Protein AF-A0A7S3FYY2-F1 (afdb_monomer)

Foldseek 3Di:
DLVLVCVQCPVCVVVLVVVLVCLLQVLLVVLQKDFDDDPPQDTDIDHDQPDVVQVVVQVVDPDDDCPSPDPRRVSSVVSVVVSVVSSVVCCVPPPSNQVSQVDPSCCVRPPRDHDDDDDDDDDDDDDDDDDDDPDDD

Organism: NCBI:txid1082188

Secondary structure (DSSP, 8-state):
-HHHHHHHHGGGHHHHHHHHHHHHHHHHHHTT-EEEEE-SS-EEEE---SSHHHHHHHHTSSS---TT--HHHHHHHHHHHHHHHHHHHHHTT-HHHHGGGG-HHHHHHSTT----------------S----SS--

Radius of gyration: 18.72 Å; Cα contacts (8 Å, |Δi|>4): 118; chains: 1; bounding box: 44×35×50 Å

InterPro domains:
  IPR029787 Nucleotide cyclase [G3DSA:3.30.70.1230] (1-137)
  IPR029787 Nucleotide cyclase [SSF55073] (4-133)

pLDDT: mean 90.15, std 8.35, range [59.62, 98.31]

Structure (mmCIF, N/CA/C/O backbone):
data_AF-A0A7S3FYY2-F1
#
_entry.id   AF-A0A7S3FYY2-F1
#
loop_
_atom_site.group_PDB
_atom_site.id
_atom_site.type_symbol
_atom_site.label_atom_id
_atom_site.label_alt_id
_atom_site.label_comp_id
_atom_site.label_asym_id
_atom_site.label_entity_id
_atom_site.label_seq_id
_atom_site.pdbx_PDB_ins_code
_atom_site.Cartn_x
_atom_site.Cartn_y
_atom_site.Cartn_z
_atom_site.occupancy
_atom_site.B_iso_or_equiv
_atom_site.auth_seq_id
_atom_site.auth_comp_id
_atom_site.auth_asym_id
_atom_site.auth_atom_id
_atom_site.pdbx_PDB_model_num
ATOM 1 N N . ASP A 1 1 ? -2.530 7.267 16.491 1.00 81.62 1 ASP A N 1
ATOM 2 C CA . ASP A 1 1 ? -1.127 6.852 16.331 1.00 81.62 1 ASP A CA 1
ATOM 3 C C . ASP A 1 1 ? -1.074 5.320 16.276 1.00 81.62 1 ASP A C 1
ATOM 5 O O . ASP A 1 1 ? -1.927 4.697 16.906 1.00 81.62 1 ASP A O 1
ATOM 9 N N . PHE A 1 2 ? -0.185 4.703 15.485 1.00 88.12 2 PHE A N 1
ATOM 10 C CA . PHE A 1 2 ? -0.061 3.235 15.436 1.00 88.12 2 PHE A CA 1
ATOM 11 C C . PHE A 1 2 ? 0.375 2.686 16.796 1.00 88.12 2 PHE A C 1
ATOM 13 O O . PHE A 1 2 ? -0.218 1.715 17.261 1.00 88.12 2 PHE A O 1
ATOM 20 N N . VAL A 1 3 ? 1.300 3.368 17.480 1.00 89.94 3 VAL A N 1
ATOM 21 C CA . VAL A 1 3 ? 1.781 2.970 18.812 1.00 89.94 3 VAL A CA 1
ATOM 22 C C . VAL A 1 3 ? 0.617 2.900 19.802 1.00 89.94 3 VAL A C 1
ATOM 24 O O . VAL A 1 3 ? 0.324 1.824 20.324 1.00 89.94 3 VAL A O 1
ATOM 27 N N . GLU A 1 4 ? -0.140 3.990 19.956 1.00 92.31 4 GLU A N 1
ATOM 28 C CA . GLU A 1 4 ? -1.330 4.028 20.824 1.00 92.31 4 GLU A CA 1
ATOM 29 C C . GLU A 1 4 ? -2.370 2.959 20.452 1.00 92.31 4 GLU A C 1
ATOM 31 O O . GLU A 1 4 ? -3.008 2.370 21.322 1.00 92.31 4 GLU A O 1
ATOM 36 N N . THR A 1 5 ? -2.543 2.684 19.155 1.00 93.06 5 THR A N 1
ATOM 37 C CA . THR A 1 5 ? -3.474 1.646 18.684 1.00 93.06 5 THR A CA 1
ATOM 38 C C . THR A 1 5 ? -3.026 0.266 19.163 1.00 93.06 5 THR A C 1
ATOM 40 O O . THR A 1 5 ? -3.848 -0.523 19.628 1.00 93.06 5 THR A O 1
ATOM 43 N N . THR A 1 6 ? -1.724 -0.027 19.082 1.00 92.44 6 THR A N 1
ATOM 44 C CA . THR A 1 6 ? -1.182 -1.317 19.522 1.00 92.44 6 THR A CA 1
ATOM 45 C C . THR A 1 6 ? -1.223 -1.503 21.035 1.00 92.44 6 THR A C 1
ATOM 47 O O . THR A 1 6 ? -1.517 -2.603 21.500 1.00 92.44 6 THR A O 1
ATOM 50 N N . GLU A 1 7 ? -1.022 -0.431 21.803 1.00 93.38 7 GLU A N 1
ATOM 51 C CA . GLU A 1 7 ? -1.140 -0.461 23.264 1.00 93.38 7 GLU A CA 1
ATOM 52 C C . GLU A 1 7 ? -2.559 -0.800 23.729 1.00 93.38 7 GLU A C 1
ATOM 54 O O . GLU A 1 7 ? -2.725 -1.528 24.707 1.00 93.38 7 GLU A O 1
ATOM 59 N N . VAL A 1 8 ? -3.578 -0.294 23.027 1.00 95.44 8 VAL A N 1
ATOM 60 C CA . VAL A 1 8 ? -4.987 -0.564 23.348 1.00 95.44 8 VAL A CA 1
ATOM 61 C C . VAL A 1 8 ? -5.393 -1.974 22.935 1.00 95.44 8 VAL A C 1
ATOM 63 O O . VAL A 1 8 ? -6.046 -2.673 23.704 1.00 95.44 8 VAL A O 1
ATOM 66 N N . LEU A 1 9 ? -5.031 -2.392 21.721 1.00 93.94 9 LEU A N 1
ATOM 67 C CA . LEU A 1 9 ? -5.466 -3.678 21.174 1.00 93.94 9 LEU A CA 1
ATOM 68 C C . LEU A 1 9 ? -4.747 -4.871 21.813 1.00 93.94 9 LEU A C 1
ATOM 70 O O . LEU A 1 9 ? -5.310 -5.962 21.846 1.00 93.94 9 LEU A O 1
ATOM 74 N N . GLN A 1 10 ? -3.518 -4.696 22.306 1.00 91.88 10 GLN A N 1
ATOM 75 C CA . GLN A 1 10 ? -2.727 -5.745 22.960 1.00 91.88 10 GLN A CA 1
ATOM 76 C C . GLN A 1 10 ? -2.726 -7.071 22.167 1.00 91.88 10 GLN A C 1
ATOM 78 O O . GLN A 1 10 ? -2.136 -7.157 21.090 1.00 91.88 10 GLN A O 1
ATOM 83 N N . GLY A 1 11 ? -3.406 -8.112 22.662 1.00 89.62 11 GLY A N 1
ATOM 84 C CA . GLY A 1 11 ? -3.501 -9.414 21.992 1.00 89.62 11 GLY A CA 1
ATOM 85 C C . GLY A 1 11 ? -4.228 -9.383 20.641 1.00 89.62 11 GLY A C 1
ATOM 86 O O . GLY A 1 11 ? -4.002 -10.251 19.799 1.00 89.62 11 GLY A O 1
ATOM 87 N N . GLU A 1 12 ? -5.058 -8.372 20.389 1.00 91.06 12 GLU A N 1
ATOM 88 C CA . GLU A 1 12 ? -5.825 -8.219 19.148 1.00 91.06 12 GLU A CA 1
ATOM 89 C C . GLU A 1 12 ? -5.036 -7.539 18.018 1.00 91.06 12 GLU A C 1
ATOM 91 O O . GLU A 1 12 ? -5.493 -7.514 16.869 1.00 91.06 12 GLU A O 1
ATOM 96 N N . VAL A 1 13 ? -3.826 -7.036 18.304 1.00 92.75 13 VAL A N 1
ATOM 97 C CA . VAL A 1 13 ? -2.968 -6.350 17.321 1.00 92.75 13 VAL A CA 1
ATOM 98 C C . VAL A 1 13 ? -2.701 -7.223 16.101 1.00 92.75 13 VAL A C 1
ATOM 100 O O . VAL A 1 13 ? -2.761 -6.735 14.975 1.00 92.75 13 VAL A O 1
ATOM 103 N N . MET A 1 14 ? -2.473 -8.523 16.296 1.00 90.12 14 MET A N 1
ATOM 104 C CA . MET A 1 14 ? -2.205 -9.441 15.186 1.00 90.12 14 MET A CA 1
ATOM 105 C C . MET A 1 14 ? -3.391 -9.524 14.221 1.00 90.12 14 MET A C 1
ATOM 107 O O . MET A 1 14 ? -3.199 -9.505 13.009 1.00 90.12 14 MET A O 1
ATOM 111 N N . GLY A 1 15 ? -4.623 -9.561 14.738 1.00 92.81 15 GLY A N 1
ATOM 112 C CA . GLY A 1 15 ? -5.828 -9.565 13.907 1.00 92.81 15 GLY A CA 1
ATOM 113 C C . GLY A 1 15 ? -5.992 -8.261 13.126 1.00 92.81 15 GLY A C 1
ATOM 114 O O . GLY A 1 15 ? -6.300 -8.292 11.936 1.00 92.81 15 GLY A O 1
ATOM 115 N N . TYR A 1 16 ? -5.722 -7.130 13.780 1.00 93.56 16 TYR A N 1
ATOM 116 C CA . TYR A 1 16 ? -5.755 -5.808 13.157 1.00 93.56 16 TYR A CA 1
ATOM 117 C C . TYR A 1 16 ? -4.736 -5.678 12.017 1.00 93.56 16 TYR A C 1
ATOM 119 O O . TYR A 1 16 ? -5.101 -5.339 10.890 1.00 93.56 16 TYR A O 1
ATOM 127 N N . VAL A 1 17 ? -3.470 -6.014 12.281 1.00 92.69 17 VAL A N 1
ATOM 128 C CA . VAL A 1 17 ? -2.388 -5.923 11.291 1.00 92.69 17 VAL A CA 1
ATOM 129 C C . VAL A 1 17 ? -2.610 -6.905 10.144 1.00 92.69 17 VAL A C 1
ATOM 131 O O . VAL A 1 17 ? -2.461 -6.516 8.989 1.00 92.69 17 VAL A O 1
ATOM 134 N N . ASN A 1 18 ? -3.025 -8.144 10.423 1.00 92.75 18 ASN A N 1
ATOM 135 C CA . ASN A 1 18 ? -3.233 -9.154 9.384 1.00 92.75 18 ASN A CA 1
ATOM 136 C C . ASN A 1 18 ? -4.358 -8.780 8.416 1.00 92.75 18 ASN A C 1
ATOM 138 O O . ASN A 1 18 ? -4.218 -9.011 7.221 1.00 92.75 18 ASN A O 1
ATOM 142 N N . GLN A 1 19 ? -5.439 -8.161 8.895 1.00 94.81 19 GLN A N 1
ATOM 143 C CA . GLN A 1 19 ? -6.534 -7.712 8.026 1.00 94.81 19 GLN A CA 1
ATOM 144 C C . GLN A 1 19 ? -6.100 -6.571 7.099 1.00 94.81 19 GLN A C 1
ATOM 146 O O . GLN A 1 19 ? -6.451 -6.547 5.919 1.00 94.81 19 GLN A O 1
ATOM 151 N N . LEU A 1 20 ? -5.282 -5.640 7.599 1.00 94.56 20 LEU A N 1
ATOM 152 C CA . LEU A 1 20 ? -4.704 -4.581 6.768 1.00 94.56 20 LEU A CA 1
ATOM 153 C C . LEU A 1 20 ? -3.657 -5.124 5.791 1.00 94.56 20 LEU A C 1
ATOM 155 O O . LEU A 1 20 ? -3.619 -4.695 4.633 1.00 94.56 20 LEU A O 1
ATOM 159 N N . ALA A 1 21 ? -2.847 -6.087 6.235 1.00 94.00 21 ALA A N 1
ATOM 160 C CA . ALA A 1 21 ? -1.862 -6.768 5.407 1.00 94.00 21 ALA A CA 1
ATOM 161 C C . ALA A 1 21 ? -2.543 -7.550 4.282 1.00 94.00 21 ALA A C 1
ATOM 163 O O . ALA A 1 21 ? -2.121 -7.442 3.139 1.00 94.00 21 ALA A O 1
ATOM 164 N N . GLU A 1 22 ? -3.630 -8.268 4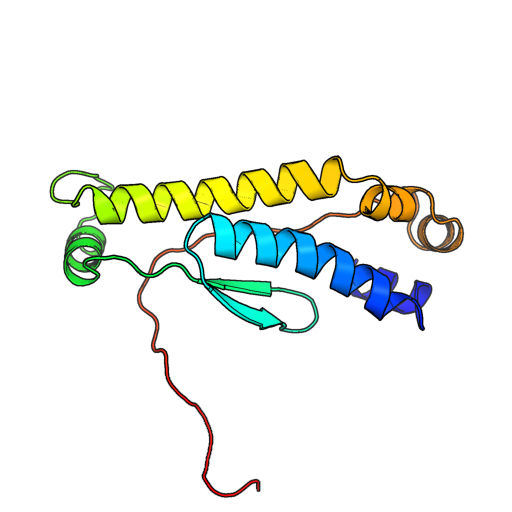.567 1.00 95.12 22 GLU A N 1
ATOM 165 C CA . GLU A 1 22 ? -4.394 -9.017 3.569 1.00 95.12 22 GLU A CA 1
ATOM 166 C C . GLU A 1 22 ? -4.871 -8.099 2.440 1.00 95.12 22 GLU A C 1
ATOM 168 O O . GLU A 1 22 ? -4.616 -8.378 1.268 1.00 95.12 22 GLU A O 1
ATOM 173 N N . ILE A 1 23 ? -5.505 -6.969 2.774 1.00 96.88 23 ILE A N 1
ATOM 174 C CA . ILE A 1 23 ? -5.964 -5.988 1.780 1.00 96.88 23 ILE A CA 1
ATOM 175 C C . ILE A 1 23 ? -4.783 -5.444 0.975 1.00 96.88 23 ILE A C 1
ATOM 177 O O . ILE A 1 23 ? -4.852 -5.383 -0.254 1.00 96.88 23 ILE A O 1
ATOM 181 N N . THR A 1 24 ? -3.718 -5.042 1.667 1.00 96.00 24 THR A N 1
ATOM 182 C CA . THR A 1 24 ? -2.537 -4.420 1.062 1.00 96.00 24 THR A CA 1
ATOM 183 C C . THR A 1 24 ? -1.838 -5.384 0.112 1.00 96.00 24 THR A C 1
ATOM 185 O O . THR A 1 24 ? -1.685 -5.083 -1.069 1.00 96.00 24 THR A O 1
ATOM 188 N N . HIS A 1 25 ? -1.490 -6.574 0.596 1.00 95.75 25 HIS A N 1
ATOM 189 C CA . HIS A 1 25 ? -0.783 -7.592 -0.170 1.00 95.75 25 HIS A CA 1
ATOM 190 C C . HIS A 1 25 ? -1.621 -8.088 -1.347 1.00 95.75 25 HIS A C 1
ATOM 192 O O . HIS A 1 25 ? -1.104 -8.186 -2.454 1.00 95.75 25 HIS A O 1
ATOM 198 N N . SER A 1 26 ? -2.928 -8.301 -1.150 1.00 96.75 26 SER A N 1
ATOM 199 C CA . SER A 1 26 ? -3.816 -8.745 -2.231 1.00 96.75 26 SER A CA 1
ATOM 200 C C . SER A 1 26 ? -3.920 -7.724 -3.361 1.00 96.75 26 SER A C 1
ATOM 202 O O . SER A 1 26 ? -4.069 -8.105 -4.519 1.00 96.75 26 SER A O 1
ATOM 204 N N . MET A 1 27 ? -3.914 -6.421 -3.053 1.00 97.81 27 MET A N 1
ATOM 205 C CA . MET A 1 27 ? -3.925 -5.398 -4.104 1.00 97.81 27 MET A CA 1
ATOM 206 C C . MET A 1 27 ? -2.571 -5.311 -4.792 1.00 97.81 27 MET A C 1
ATOM 208 O O . MET A 1 27 ? -2.522 -5.297 -6.013 1.00 97.81 27 MET A O 1
ATOM 212 N N . VAL A 1 28 ? -1.480 -5.320 -4.036 1.00 97.19 28 VAL A N 1
ATOM 213 C CA . VAL A 1 28 ? -0.128 -5.244 -4.597 1.00 97.19 28 VAL A CA 1
ATOM 214 C C . VAL A 1 28 ? 0.131 -6.391 -5.566 1.00 97.19 28 VAL A C 1
ATOM 216 O O . VAL A 1 28 ? 0.457 -6.120 -6.718 1.00 9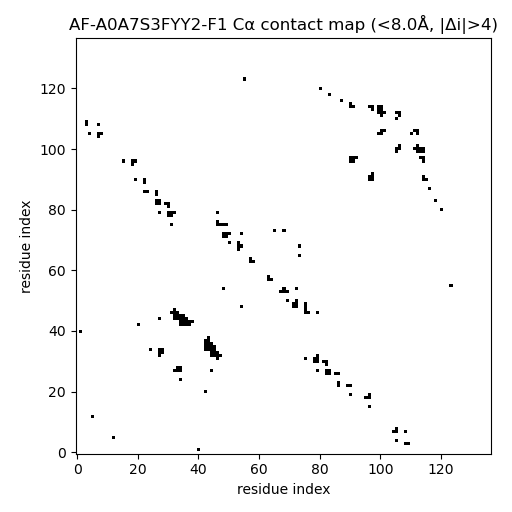7.19 28 VAL A O 1
ATOM 219 N N . ASP A 1 29 ? -0.137 -7.626 -5.149 1.00 96.88 29 ASP A N 1
ATOM 220 C CA . ASP A 1 29 ? -0.014 -8.820 -5.991 1.00 96.88 29 ASP A CA 1
ATOM 221 C C . ASP A 1 29 ? -0.891 -8.722 -7.253 1.00 96.88 29 ASP A C 1
ATOM 223 O O . ASP A 1 29 ? -0.413 -8.845 -8.382 1.00 96.88 29 ASP A O 1
ATOM 227 N N . ARG A 1 30 ? -2.171 -8.359 -7.088 1.00 97.69 30 ARG A N 1
ATOM 228 C CA . ARG A 1 30 ? -3.117 -8.217 -8.208 1.00 97.69 30 ARG A CA 1
ATOM 229 C C . ARG A 1 30 ? -2.701 -7.167 -9.240 1.00 97.69 30 ARG A C 1
ATOM 231 O O . ARG A 1 30 ? -3.074 -7.291 -10.406 1.00 97.69 30 ARG A O 1
ATOM 238 N N . TYR A 1 31 ? -2.000 -6.121 -8.815 1.00 98.06 31 TYR A N 1
ATOM 239 C CA . TYR A 1 31 ? -1.519 -5.039 -9.673 1.00 98.06 31 TYR A CA 1
ATOM 240 C C . TYR A 1 31 ? -0.013 -5.169 -9.968 1.00 98.06 31 TYR A C 1
ATOM 242 O O . TYR A 1 31 ? 0.649 -4.172 -10.241 1.00 98.06 31 TYR A O 1
ATOM 250 N N . GLY A 1 32 ? 0.537 -6.388 -9.930 1.00 96.25 32 GLY A N 1
ATOM 251 C CA . GLY A 1 32 ? 1.873 -6.698 -10.453 1.00 96.25 32 GLY A CA 1
ATOM 252 C C . GLY A 1 32 ? 3.041 -6.208 -9.597 1.00 96.25 32 GLY A C 1
ATOM 253 O O . GLY A 1 32 ? 4.146 -6.050 -10.110 1.00 96.25 32 GLY A O 1
ATOM 254 N N . GLY A 1 33 ? 2.798 -5.931 -8.318 1.00 96.06 33 GLY A N 1
ATOM 255 C CA . GLY A 1 33 ? 3.832 -5.580 -7.354 1.00 96.06 33 GLY A CA 1
ATOM 256 C C . GLY A 1 33 ? 4.199 -6.753 -6.454 1.00 96.06 33 GLY A C 1
ATOM 257 O O . GLY A 1 33 ? 3.479 -7.742 -6.349 1.00 96.06 33 GLY A O 1
ATOM 258 N N . SER A 1 34 ? 5.302 -6.589 -5.737 1.00 93.69 34 SER A N 1
ATOM 259 C CA . SER A 1 34 ? 5.806 -7.531 -4.747 1.00 93.69 34 SER A CA 1
ATOM 260 C C . SER A 1 34 ? 5.795 -6.898 -3.361 1.00 93.69 34 SER A C 1
ATOM 262 O O . SER A 1 34 ? 6.232 -5.763 -3.159 1.00 93.69 34 SER A O 1
ATOM 264 N N . THR A 1 35 ? 5.336 -7.654 -2.371 1.00 88.75 35 THR A N 1
ATOM 265 C CA . THR A 1 35 ? 5.398 -7.270 -0.957 1.00 88.75 35 THR A CA 1
ATOM 266 C C . THR A 1 35 ? 6.741 -7.716 -0.385 1.00 88.75 35 THR A C 1
ATOM 268 O O . THR A 1 35 ? 7.001 -8.915 -0.316 1.00 88.75 35 THR A O 1
ATOM 271 N N . ASN A 1 36 ? 7.612 -6.778 -0.004 1.00 72.69 36 ASN A N 1
ATOM 272 C CA . ASN A 1 36 ? 8.992 -7.093 0.374 1.00 72.69 36 ASN A CA 1
ATOM 273 C C . ASN A 1 36 ? 9.136 -7.392 1.876 1.00 72.69 36 ASN A C 1
ATOM 275 O O . ASN A 1 36 ? 9.623 -8.454 2.258 1.00 72.69 36 ASN A O 1
ATOM 279 N N . LYS A 1 37 ? 8.706 -6.462 2.739 1.00 69.19 37 LYS A N 1
ATOM 280 C CA . LYS A 1 37 ? 8.908 -6.571 4.190 1.00 69.19 37 LYS A CA 1
ATOM 281 C C . LYS A 1 37 ? 7.796 -5.883 4.977 1.00 69.19 37 LYS A C 1
ATOM 283 O O . LYS A 1 37 ? 7.361 -4.788 4.622 1.00 69.19 37 LYS A O 1
ATOM 288 N N . ASN A 1 38 ? 7.393 -6.510 6.082 1.00 64.56 38 ASN A N 1
ATOM 289 C CA . ASN A 1 38 ? 6.666 -5.845 7.159 1.00 64.56 38 ASN A CA 1
ATOM 290 C C . ASN A 1 38 ? 7.698 -5.222 8.118 1.00 64.56 38 ASN A C 1
ATOM 292 O O . ASN A 1 38 ? 8.498 -5.943 8.716 1.00 64.56 38 ASN A O 1
ATOM 296 N N . ILE A 1 39 ? 7.719 -3.891 8.218 1.00 69.44 39 ILE A N 1
ATOM 297 C CA . ILE A 1 39 ? 8.670 -3.115 9.038 1.00 69.44 39 ILE A CA 1
ATOM 298 C C . ILE A 1 39 ? 8.003 -2.712 10.373 1.00 69.44 39 ILE A C 1
ATOM 300 O O . ILE A 1 39 ? 8.358 -1.729 11.009 1.00 69.44 39 ILE A O 1
ATOM 304 N N . GLY A 1 40 ? 7.009 -3.481 10.821 1.00 71.81 40 GLY A N 1
ATOM 305 C CA . GLY A 1 40 ? 6.267 -3.232 12.055 1.00 71.81 40 GLY A CA 1
ATOM 306 C C . GLY A 1 40 ? 5.105 -2.273 11.824 1.00 71.81 40 GLY A C 1
ATOM 307 O O . GLY A 1 40 ? 3.955 -2.700 11.841 1.00 71.81 40 GLY A O 1
ATOM 308 N N . GLU A 1 41 ? 5.402 -0.997 11.573 1.00 81.75 41 GLU A N 1
ATOM 309 C CA . GLU A 1 41 ? 4.382 0.047 11.363 1.00 81.75 41 GLU A CA 1
ATOM 310 C C . GLU A 1 41 ? 4.084 0.352 9.885 1.00 81.75 41 GLU A C 1
ATOM 312 O O . GLU A 1 41 ? 3.149 1.091 9.573 1.00 81.75 41 GLU A O 1
ATOM 317 N N . ALA A 1 42 ? 4.860 -0.223 8.962 1.00 88.56 42 ALA A N 1
ATOM 318 C CA . ALA A 1 42 ? 4.737 0.029 7.531 1.00 88.56 42 ALA A CA 1
ATOM 319 C C . ALA A 1 42 ? 4.974 -1.232 6.689 1.00 88.56 42 ALA A C 1
ATOM 321 O O . ALA A 1 42 ? 5.766 -2.112 7.041 1.00 88.56 42 ALA A O 1
ATOM 322 N N . PHE A 1 43 ? 4.319 -1.274 5.528 1.00 90.75 43 PHE A N 1
ATOM 323 C CA . PHE A 1 43 ? 4.565 -2.265 4.484 1.00 90.75 43 PHE A CA 1
ATOM 324 C C . PHE A 1 43 ? 5.453 -1.660 3.401 1.00 90.75 43 PHE A C 1
ATOM 326 O O . PHE A 1 43 ? 5.138 -0.597 2.865 1.00 90.75 43 PHE A O 1
ATOM 333 N N . LEU A 1 44 ? 6.536 -2.355 3.049 1.00 91.56 44 LEU A N 1
ATOM 334 C CA . LEU A 1 44 ? 7.357 -2.001 1.896 1.00 91.56 44 LEU A CA 1
ATOM 335 C C . LEU A 1 44 ? 6.896 -2.789 0.667 1.00 91.56 44 LEU A C 1
ATOM 337 O O . LEU A 1 44 ? 6.929 -4.023 0.657 1.00 91.56 44 LEU A O 1
ATOM 341 N N . LEU A 1 45 ? 6.474 -2.054 -0.358 1.00 93.00 45 LEU A N 1
ATOM 342 C CA . LEU A 1 45 ? 5.872 -2.561 -1.590 1.00 93.00 45 LEU A CA 1
ATOM 343 C C . LEU A 1 45 ? 6.740 -2.131 -2.773 1.00 93.00 45 LEU A C 1
ATOM 345 O O . LEU A 1 45 ? 7.209 -0.994 -2.796 1.00 93.00 45 LEU A O 1
ATOM 349 N N . VAL A 1 46 ? 6.967 -3.023 -3.735 1.00 94.06 46 VAL A N 1
ATOM 350 C CA . VAL A 1 46 ? 7.902 -2.783 -4.842 1.00 94.06 46 VAL A CA 1
ATOM 351 C C . VAL A 1 46 ? 7.271 -3.184 -6.168 1.00 94.06 46 VAL A C 1
ATOM 353 O O . VAL A 1 46 ? 6.696 -4.260 -6.282 1.00 94.06 46 VAL A O 1
ATOM 356 N N . TRP A 1 47 ? 7.445 -2.347 -7.186 1.00 95.56 47 TRP A N 1
ATOM 357 C CA . TRP A 1 47 ? 7.181 -2.680 -8.582 1.00 95.56 47 TRP A CA 1
ATOM 358 C C . TRP A 1 47 ? 8.486 -2.561 -9.354 1.00 95.56 47 TRP A C 1
ATOM 360 O O . TRP A 1 47 ? 9.236 -1.606 -9.157 1.00 95.56 47 TRP A O 1
ATOM 370 N N . LYS A 1 48 ? 8.769 -3.542 -10.209 1.00 94.12 48 LYS A N 1
ATOM 371 C CA . LYS A 1 48 ? 9.960 -3.539 -11.060 1.00 94.12 48 LYS A CA 1
ATOM 372 C C . LYS A 1 48 ? 9.561 -3.097 -12.450 1.00 94.12 48 LYS A C 1
ATOM 374 O O . LYS A 1 48 ? 8.630 -3.665 -13.012 1.00 94.12 48 LYS A O 1
ATOM 379 N N . PHE A 1 49 ? 10.271 -2.112 -12.980 1.00 94.25 49 PHE A N 1
ATOM 380 C CA . PHE A 1 49 ? 10.146 -1.732 -14.379 1.00 94.25 49 PHE A CA 1
ATOM 381 C C . PHE A 1 49 ? 10.581 -2.883 -15.288 1.00 94.25 49 PHE A C 1
ATOM 383 O O . PHE A 1 49 ? 11.450 -3.678 -14.928 1.00 94.25 49 PHE A O 1
ATOM 390 N N . PHE A 1 50 ? 9.928 -2.975 -16.443 1.00 94.81 50 PHE A N 1
ATOM 391 C CA . PHE A 1 50 ? 10.236 -3.948 -17.482 1.00 94.81 50 PHE A CA 1
ATOM 392 C C . PHE A 1 50 ? 11.613 -3.667 -18.088 1.00 94.81 50 PHE A C 1
ATOM 394 O O . PHE A 1 50 ? 12.430 -4.578 -18.182 1.00 94.81 50 PHE A O 1
ATOM 401 N N . ASP A 1 51 ? 11.873 -2.399 -18.412 1.00 93.25 51 ASP A N 1
ATOM 402 C CA . ASP A 1 51 ? 13.182 -1.900 -18.835 1.00 93.25 51 ASP A CA 1
ATOM 403 C C . ASP A 1 51 ? 13.657 -0.810 -17.853 1.00 93.25 51 ASP A C 1
ATOM 405 O O . ASP A 1 51 ? 13.214 0.338 -17.937 1.00 93.25 51 ASP A O 1
ATOM 409 N N . PRO A 1 52 ? 14.489 -1.152 -16.852 1.00 89.69 52 PRO A N 1
ATOM 410 C CA . PRO A 1 52 ? 14.963 -0.185 -15.864 1.00 89.69 52 PRO A CA 1
ATOM 411 C C . PRO A 1 52 ? 15.917 0.877 -16.426 1.00 89.69 52 PRO A C 1
ATOM 413 O O . PRO A 1 52 ? 16.017 1.954 -15.835 1.00 89.69 52 PRO A O 1
ATOM 416 N N . GLU A 1 53 ? 16.630 0.587 -17.520 1.00 88.38 53 GLU A N 1
ATOM 417 C 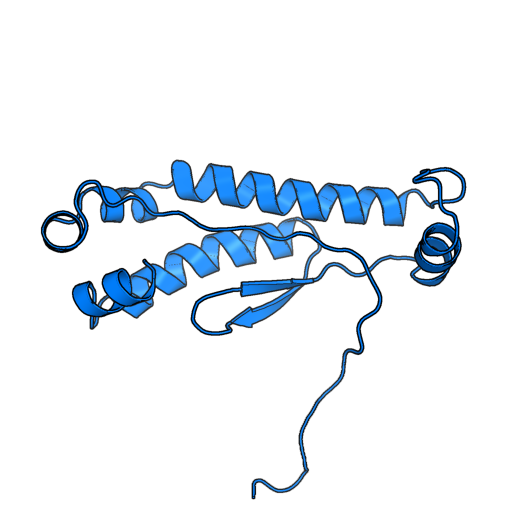CA . GLU A 1 53 ? 17.605 1.512 -18.115 1.00 88.38 53 GLU A CA 1
ATOM 418 C C . GLU A 1 53 ? 16.889 2.690 -18.780 1.00 88.38 53 GLU A C 1
ATOM 420 O O . GLU A 1 53 ? 17.271 3.843 -18.597 1.00 88.38 53 GLU A O 1
ATOM 425 N N . GLU A 1 54 ? 15.763 2.418 -19.434 1.00 87.75 54 GLU A N 1
ATOM 426 C CA . GLU A 1 54 ? 14.908 3.432 -20.055 1.00 87.75 54 GLU A CA 1
ATOM 427 C C . GLU A 1 54 ? 14.400 4.478 -19.041 1.00 87.75 54 GLU A C 1
ATOM 429 O O . GLU A 1 54 ? 14.440 5.690 -19.271 1.00 87.75 54 GLU A O 1
ATOM 434 N N . VAL A 1 55 ? 13.964 4.018 -17.864 1.00 85.06 55 VAL A N 1
ATOM 435 C CA . VAL A 1 55 ? 13.511 4.903 -16.777 1.00 85.06 55 VAL A CA 1
ATOM 436 C C . VAL A 1 55 ? 14.681 5.685 -16.174 1.00 85.06 55 VAL A C 1
ATOM 438 O O . VAL A 1 55 ? 14.501 6.810 -15.704 1.00 85.06 55 VAL A O 1
ATOM 441 N N . MET A 1 56 ? 15.885 5.111 -16.193 1.00 81.44 56 MET A N 1
ATOM 442 C CA . MET A 1 56 ? 17.100 5.770 -15.720 1.00 81.44 56 MET A CA 1
ATOM 443 C C . MET A 1 56 ? 17.510 6.923 -16.636 1.00 81.44 56 MET A C 1
ATOM 445 O O . MET A 1 56 ? 17.812 8.003 -16.135 1.00 81.44 56 MET A O 1
ATOM 449 N N . GLU A 1 57 ? 17.488 6.726 -17.953 1.00 80.50 57 GLU A N 1
ATOM 450 C CA . GLU A 1 57 ? 17.804 7.788 -18.913 1.00 80.50 57 GLU A CA 1
ATOM 45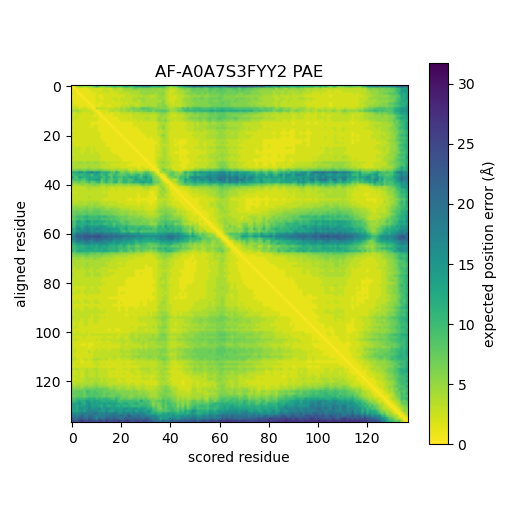1 C C . GLU A 1 57 ? 16.846 8.976 -18.768 1.00 80.50 57 GLU A C 1
ATOM 453 O O . GLU A 1 57 ? 17.285 10.126 -18.734 1.00 80.50 57 GLU A O 1
ATOM 458 N N . GLN A 1 58 ? 15.550 8.708 -18.575 1.00 76.81 58 GLN A N 1
ATOM 459 C CA . GLN A 1 58 ? 14.548 9.748 -18.320 1.00 76.81 58 GLN A CA 1
ATOM 460 C C . GLN A 1 58 ? 14.786 10.505 -17.010 1.00 76.81 58 GLN A C 1
ATOM 462 O O . GLN A 1 58 ? 14.584 11.715 -16.959 1.00 76.81 58 GLN A O 1
ATOM 467 N N . ALA A 1 59 ? 15.246 9.829 -15.953 1.00 75.56 59 ALA A N 1
ATOM 468 C CA . ALA A 1 59 ? 15.506 10.464 -14.659 1.00 75.56 59 ALA A CA 1
ATOM 469 C C . ALA A 1 59 ? 16.676 11.471 -14.687 1.00 75.56 59 ALA A C 1
ATOM 471 O O . ALA A 1 59 ? 16.804 12.279 -13.768 1.00 75.56 59 ALA A O 1
ATOM 472 N N . LEU A 1 60 ? 17.527 11.430 -15.720 1.00 76.81 60 LEU A N 1
ATOM 473 C CA . LEU A 1 60 ? 18.615 12.393 -15.931 1.00 76.81 60 LEU A CA 1
ATOM 474 C C . LEU A 1 60 ? 18.149 13.679 -16.632 1.00 76.81 60 LEU A C 1
ATOM 476 O O . LEU A 1 60 ? 18.884 14.667 -16.647 1.00 76.81 60 LEU A O 1
ATOM 480 N N . VAL A 1 61 ? 16.950 13.678 -17.218 1.00 75.19 61 VAL A N 1
ATOM 481 C CA . VAL A 1 61 ? 16.367 14.833 -17.904 1.00 75.19 61 VAL A CA 1
ATOM 482 C C . VAL A 1 61 ? 15.517 15.624 -16.905 1.00 75.19 61 VAL A C 1
ATOM 484 O O . VAL A 1 61 ? 14.663 15.070 -16.224 1.00 75.19 61 VAL A O 1
ATOM 487 N N . GLU A 1 62 ? 15.714 16.944 -16.813 1.00 67.38 62 GLU A N 1
ATOM 488 C CA . GLU A 1 62 ? 14.986 17.799 -15.850 1.00 67.38 62 GLU A CA 1
ATOM 489 C C . GLU A 1 62 ? 13.472 17.905 -16.130 1.00 67.38 62 GLU A C 1
ATOM 491 O O . GLU A 1 62 ? 12.700 18.349 -15.278 1.00 67.38 62 GLU A O 1
ATOM 496 N N . ALA A 1 63 ? 13.032 17.502 -17.324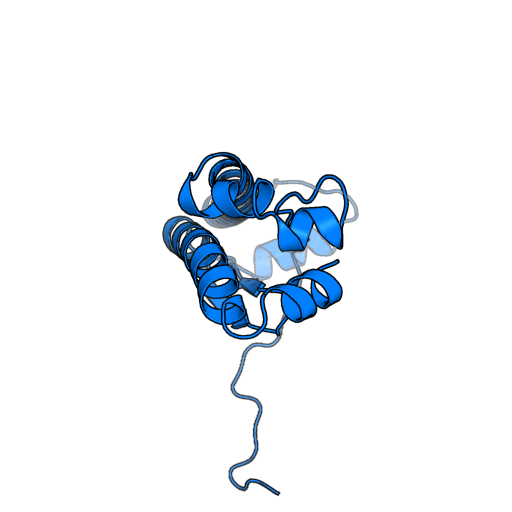 1.00 76.06 63 ALA A N 1
ATOM 497 C CA . ALA A 1 63 ? 11.638 17.528 -17.738 1.00 76.06 63 ALA A CA 1
ATOM 498 C C . ALA A 1 63 ? 11.006 16.135 -17.622 1.00 76.06 63 ALA A C 1
ATOM 500 O O . ALA A 1 63 ? 11.381 15.214 -18.342 1.00 76.06 63 ALA A O 1
ATOM 501 N N . TYR A 1 64 ? 9.987 16.003 -16.771 1.00 73.62 64 TYR A N 1
ATOM 502 C CA . TYR A 1 64 ? 9.180 14.786 -16.686 1.00 73.62 64 TYR A CA 1
ATOM 503 C C . TYR A 1 64 ? 8.398 14.575 -17.989 1.00 73.62 64 TYR A C 1
ATOM 505 O O . TYR A 1 64 ? 7.444 15.304 -18.272 1.00 73.62 64 TYR A O 1
ATOM 513 N N . SER A 1 65 ? 8.787 13.567 -18.769 1.00 81.69 65 SER A N 1
ATOM 514 C CA . SER A 1 65 ? 8.122 13.183 -20.012 1.00 81.69 65 SER A CA 1
ATOM 515 C C . SER A 1 65 ? 7.887 11.676 -20.069 1.00 81.69 65 SER A C 1
ATOM 517 O O . SER A 1 65 ? 8.604 10.885 -19.467 1.00 81.69 65 SER A O 1
ATOM 519 N N . ASN A 1 66 ? 6.857 11.282 -20.818 1.00 84.06 66 ASN A N 1
ATOM 520 C CA . ASN A 1 66 ? 6.623 9.886 -21.191 1.00 84.06 66 ASN A CA 1
ATOM 521 C C . ASN A 1 66 ? 7.211 9.552 -22.574 1.00 84.06 66 ASN A C 1
ATOM 523 O O . ASN A 1 66 ? 7.015 8.440 -23.072 1.00 84.06 66 ASN A O 1
ATOM 527 N N . GLU A 1 67 ? 7.847 10.519 -23.239 1.00 82.62 67 GLU A N 1
ATOM 528 C CA . GLU A 1 67 ? 8.511 10.308 -24.523 1.00 82.62 67 GLU A CA 1
ATOM 529 C C . GLU A 1 67 ? 9.706 9.380 -24.344 1.00 82.62 67 GLU A C 1
ATOM 531 O O . GLU A 1 67 ? 10.533 9.598 -23.470 1.00 82.62 67 GLU A O 1
ATOM 536 N N . GLY A 1 68 ? 9.792 8.339 -25.169 1.00 81.88 68 GLY A N 1
ATOM 537 C CA . GLY A 1 68 ? 10.852 7.342 -25.040 1.00 81.88 68 GLY A CA 1
ATOM 538 C C . GLY A 1 68 ? 10.660 6.357 -23.887 1.00 81.88 68 GLY A C 1
ATOM 539 O O . GLY A 1 68 ? 11.584 5.604 -23.648 1.00 81.88 68 GLY A O 1
ATOM 540 N N . LEU A 1 69 ? 9.499 6.340 -23.207 1.00 89.50 69 LEU A N 1
ATOM 541 C CA . LEU A 1 69 ? 9.115 5.251 -22.300 1.00 89.50 69 LEU A CA 1
ATOM 542 C C . LEU A 1 69 ? 8.250 4.202 -23.008 1.00 89.50 69 LEU A C 1
ATOM 544 O O . LEU A 1 69 ? 7.220 4.518 -23.627 1.00 89.50 69 LEU A O 1
ATOM 548 N N . CYS A 1 70 ? 8.601 2.934 -22.832 1.00 93.56 70 CYS A N 1
ATOM 549 C CA . CYS A 1 70 ? 7.889 1.799 -23.368 1.00 93.56 70 CYS A CA 1
ATOM 550 C C . CYS A 1 70 ? 6.516 1.690 -22.709 1.00 93.56 70 CYS A C 1
ATOM 552 O O . CYS A 1 70 ? 6.210 2.244 -21.642 1.00 93.56 70 CYS A O 1
ATOM 554 N N . ARG A 1 71 ? 5.611 0.988 -23.386 1.00 95.50 71 ARG A N 1
ATOM 555 C CA . ARG A 1 71 ? 4.236 0.864 -22.907 1.00 95.50 71 ARG A CA 1
ATOM 556 C C . ARG A 1 71 ? 4.188 0.110 -21.578 1.00 95.50 71 ARG A C 1
ATOM 558 O O . ARG A 1 71 ? 3.398 0.477 -20.715 1.00 95.50 71 ARG A O 1
ATOM 565 N N . GLU A 1 72 ? 5.030 -0.895 -21.425 1.00 96.56 72 GLU A N 1
ATOM 566 C CA . GLU A 1 72 ? 5.139 -1.773 -20.271 1.00 96.56 72 GLU A CA 1
ATOM 567 C C . GLU A 1 72 ? 5.525 -0.982 -19.015 1.00 96.56 72 GLU A C 1
ATOM 569 O O . GLU A 1 72 ? 4.826 -1.072 -18.008 1.00 96.56 72 GLU A O 1
ATOM 574 N N . ASN A 1 73 ? 6.554 -0.130 -19.088 1.00 94.75 73 ASN A N 1
ATOM 575 C CA . ASN A 1 73 ? 6.984 0.708 -17.964 1.00 94.75 73 ASN A CA 1
ATOM 576 C C . ASN A 1 73 ? 5.913 1.708 -17.522 1.00 94.75 73 ASN A C 1
ATOM 578 O O . ASN A 1 73 ? 5.658 1.853 -16.325 1.00 94.75 73 ASN A O 1
ATOM 582 N N . ARG A 1 74 ? 5.229 2.347 -18.479 1.00 94.00 74 ARG A N 1
ATOM 583 C CA . ARG A 1 74 ? 4.102 3.246 -18.174 1.00 94.00 74 ARG A CA 1
ATOM 584 C C . ARG A 1 74 ? 2.964 2.498 -17.480 1.00 94.00 74 ARG A C 1
ATOM 586 O O . ARG A 1 74 ? 2.450 2.967 -16.471 1.00 94.00 74 ARG A O 1
ATOM 593 N N . ILE A 1 75 ? 2.630 1.299 -17.967 1.00 96.56 75 ILE A N 1
ATOM 594 C CA . ILE A 1 75 ? 1.624 0.440 -17.331 1.00 96.56 75 ILE A CA 1
ATOM 595 C C . ILE A 1 75 ? 2.049 0.075 -15.906 1.00 96.56 75 ILE A C 1
ATOM 597 O O . ILE A 1 75 ? 1.218 0.117 -15.010 1.00 96.56 75 ILE A O 1
ATOM 601 N N . ILE A 1 76 ? 3.315 -0.263 -15.662 1.00 97.00 76 ILE A N 1
ATOM 602 C CA . ILE A 1 76 ? 3.794 -0.621 -14.319 1.00 97.00 76 ILE A CA 1
ATOM 603 C C . ILE A 1 76 ? 3.630 0.551 -13.340 1.00 97.00 76 ILE A C 1
ATOM 605 O O . ILE A 1 76 ? 3.135 0.349 -12.229 1.00 97.00 76 ILE A O 1
ATOM 609 N N . ALA A 1 77 ? 3.963 1.775 -13.761 1.00 94.94 77 ALA A N 1
ATOM 610 C CA . ALA A 1 77 ? 3.737 2.978 -12.959 1.00 94.94 77 ALA A CA 1
ATOM 611 C C . ALA A 1 77 ? 2.239 3.205 -12.663 1.00 94.94 77 ALA A C 1
ATOM 613 O O . ALA A 1 77 ? 1.861 3.426 -11.507 1.00 94.94 77 ALA A O 1
ATOM 614 N N . ASP A 1 78 ? 1.376 3.067 -13.677 1.00 96.69 78 ASP A N 1
ATOM 615 C CA . ASP A 1 78 ? -0.080 3.174 -13.518 1.00 96.69 78 ASP A CA 1
ATOM 616 C C . ASP A 1 78 ? -0.629 2.110 -12.556 1.00 96.69 78 ASP A C 1
ATOM 618 O O . ASP A 1 78 ? -1.480 2.397 -11.710 1.00 96.69 78 ASP A O 1
ATOM 622 N N . MET A 1 79 ? -0.137 0.873 -12.653 1.00 98.31 79 MET A N 1
ATOM 623 C CA . MET A 1 79 ? -0.559 -0.240 -11.802 1.00 98.31 79 MET A CA 1
ATOM 624 C C . MET A 1 79 ? -0.129 -0.037 -10.347 1.00 98.31 79 MET A C 1
ATOM 626 O O . MET A 1 79 ? -0.924 -0.311 -9.443 1.00 98.31 79 MET A O 1
ATOM 630 N N . ALA A 1 80 ? 1.066 0.512 -10.106 1.00 97.75 80 ALA A N 1
ATOM 631 C CA . ALA A 1 80 ? 1.514 0.875 -8.765 1.00 97.75 80 ALA A CA 1
ATOM 632 C C . ALA A 1 80 ? 0.563 1.896 -8.122 1.00 97.75 80 ALA A C 1
ATOM 634 O O . ALA A 1 80 ? 0.046 1.664 -7.025 1.00 97.75 80 ALA A O 1
ATOM 635 N N . LEU A 1 81 ? 0.237 2.981 -8.834 1.00 97.56 81 LEU A N 1
ATOM 636 C CA . LEU A 1 81 ? -0.711 3.987 -8.350 1.00 97.56 81 LEU A CA 1
ATOM 637 C C . LEU A 1 81 ? -2.117 3.401 -8.148 1.00 97.56 81 LEU A C 1
ATOM 639 O O . LEU A 1 81 ? -2.754 3.635 -7.117 1.00 97.56 81 LEU A O 1
ATOM 643 N N . MET A 1 82 ? -2.601 2.607 -9.104 1.00 98.31 82 MET A N 1
ATOM 644 C CA . MET A 1 82 ? -3.919 1.981 -9.032 1.00 98.31 82 MET A CA 1
ATOM 645 C C . MET A 1 82 ? -4.033 1.034 -7.833 1.00 98.31 82 MET A C 1
ATOM 647 O O . MET A 1 82 ? -5.071 1.016 -7.167 1.00 98.31 82 MET A O 1
ATOM 651 N N . SER A 1 83 ? -2.970 0.298 -7.503 1.00 98.06 83 SER A N 1
ATOM 652 C CA . SER A 1 83 ? -2.913 -0.528 -6.296 1.00 98.06 83 SER A CA 1
ATOM 653 C C . SER A 1 83 ? -3.154 0.302 -5.036 1.00 98.06 83 SER A C 1
ATOM 655 O O . SER A 1 83 ? -4.052 -0.017 -4.252 1.00 98.06 83 SER A O 1
ATOM 657 N N . LEU A 1 84 ? -2.442 1.426 -4.881 1.00 97.38 84 LEU A N 1
ATOM 658 C CA . LEU A 1 84 ? -2.594 2.310 -3.721 1.00 97.38 84 LEU A CA 1
ATOM 659 C C . LEU A 1 84 ? -4.017 2.865 -3.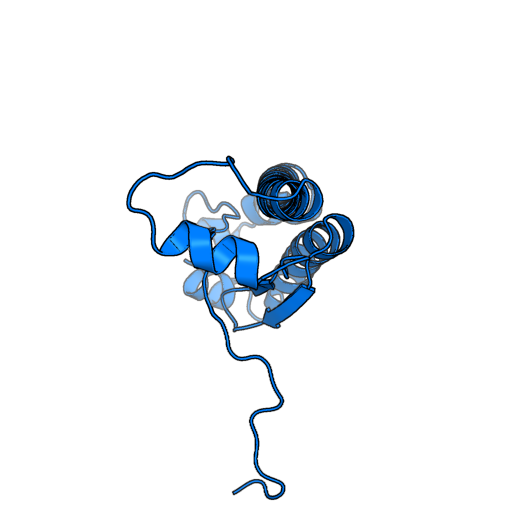608 1.00 97.38 84 LEU A C 1
ATOM 661 O O . LEU A 1 84 ? -4.628 2.802 -2.539 1.00 97.38 84 LEU A O 1
ATOM 665 N N . LEU A 1 85 ? -4.596 3.324 -4.721 1.00 97.88 85 LEU A N 1
ATOM 666 C CA . LEU A 1 85 ? -5.981 3.801 -4.754 1.00 97.88 85 LEU A CA 1
ATOM 667 C C . LEU A 1 85 ? -6.973 2.709 -4.331 1.00 97.88 85 LEU A C 1
ATOM 669 O O . LEU A 1 85 ? -7.942 2.975 -3.614 1.00 97.88 85 LEU A O 1
ATOM 673 N N . LYS A 1 86 ? -6.737 1.458 -4.741 1.00 98.19 86 LYS A N 1
ATOM 674 C CA . LYS A 1 86 ? -7.585 0.324 -4.357 1.00 98.19 86 LYS A CA 1
ATOM 675 C C . LYS A 1 86 ? -7.435 -0.039 -2.889 1.00 98.19 86 LYS A C 1
ATOM 677 O O . LYS A 1 86 ? -8.448 -0.377 -2.276 1.00 98.19 86 LYS A O 1
ATOM 682 N N . ILE A 1 87 ? -6.235 0.062 -2.321 1.00 97.88 87 ILE A N 1
ATOM 683 C CA . ILE A 1 87 ? -6.016 -0.125 -0.883 1.00 97.88 87 ILE A CA 1
ATOM 684 C C . ILE A 1 87 ? -6.800 0.937 -0.113 1.00 97.88 87 ILE A C 1
ATOM 686 O O . ILE A 1 87 ? -7.638 0.575 0.712 1.00 97.88 87 ILE A O 1
ATOM 690 N N . ILE A 1 88 ? -6.631 2.222 -0.453 1.00 97.38 88 ILE A N 1
ATOM 691 C CA . ILE A 1 88 ? -7.356 3.343 0.171 1.00 97.38 88 ILE A CA 1
ATOM 692 C C . ILE A 1 88 ? -8.870 3.111 0.117 1.00 97.38 88 ILE A C 1
ATOM 694 O O . ILE A 1 88 ? -9.562 3.229 1.130 1.00 97.38 88 ILE A O 1
ATOM 698 N N . ALA A 1 89 ? -9.404 2.737 -1.045 1.00 97.81 89 ALA A N 1
ATOM 699 C CA . ALA A 1 89 ? -10.832 2.480 -1.191 1.00 97.81 89 ALA A CA 1
ATOM 700 C C . ALA A 1 89 ? -11.310 1.302 -0.323 1.00 97.81 89 ALA A C 1
ATOM 702 O O . ALA A 1 89 ? -12.400 1.356 0.244 1.00 97.81 89 ALA A O 1
ATOM 703 N N . LYS A 1 90 ? -10.516 0.231 -0.210 1.00 97.69 90 LYS A N 1
ATOM 704 C CA . LYS A 1 90 ? -10.890 -0.977 0.540 1.00 97.69 90 LYS A CA 1
ATOM 705 C C . LYS A 1 90 ? -10.821 -0.780 2.048 1.00 97.69 90 LYS A C 1
ATOM 707 O O . LYS A 1 90 ? -11.783 -1.150 2.717 1.00 97.69 90 LYS A O 1
ATOM 712 N N . ILE A 1 91 ? -9.773 -0.145 2.577 1.00 96.94 91 ILE A N 1
ATOM 713 C CA . ILE A 1 91 ? -9.670 0.132 4.023 1.00 96.94 91 ILE A CA 1
ATOM 714 C C . ILE A 1 91 ? -10.810 1.040 4.515 1.00 96.94 91 ILE A C 1
ATOM 716 O O . ILE A 1 91 ? -11.230 0.937 5.662 1.00 96.94 91 ILE A O 1
ATOM 720 N N . ASN A 1 92 ? -11.366 1.875 3.629 1.00 96.06 92 ASN A N 1
ATOM 721 C CA . ASN A 1 92 ? -12.501 2.753 3.924 1.00 96.06 92 ASN A CA 1
ATOM 722 C C . ASN A 1 92 ? -13.878 2.126 3.629 1.00 96.06 92 ASN A C 1
ATOM 724 O O . ASN A 1 92 ? -14.897 2.783 3.835 1.00 96.06 92 ASN A O 1
ATOM 728 N N . LYS A 1 93 ? -13.939 0.880 3.141 1.00 97.06 93 LYS A N 1
ATOM 729 C CA . LYS A 1 93 ? -15.195 0.214 2.749 1.00 97.06 93 LYS A CA 1
ATOM 730 C C . LYS A 1 93 ? -15.426 -1.122 3.450 1.00 97.06 93 LYS A C 1
ATOM 732 O O . LYS A 1 93 ? -16.571 -1.515 3.646 1.00 97.06 93 LYS A O 1
ATOM 737 N N . TYR A 1 94 ? -14.369 -1.868 3.746 1.00 97.56 94 TYR A N 1
ATOM 738 C CA . TYR A 1 94 ? -14.491 -3.228 4.255 1.00 97.56 94 TYR A CA 1
ATOM 739 C C . TYR A 1 94 ? -14.920 -3.241 5.719 1.00 97.56 94 TYR A C 1
ATOM 741 O O . TYR A 1 94 ? -14.249 -2.683 6.581 1.00 97.56 94 TYR A O 1
ATOM 749 N N . GLU A 1 95 ? -16.021 -3.932 6.005 1.00 96.06 95 GLU A N 1
ATOM 750 C CA . GLU A 1 95 ? -16.661 -3.906 7.324 1.00 96.06 95 GLU A CA 1
ATOM 751 C C . GLU A 1 95 ? -15.750 -4.416 8.449 1.00 96.06 95 GLU A C 1
ATOM 753 O O . GLU A 1 95 ? -15.715 -3.843 9.537 1.00 96.06 95 GLU A O 1
ATOM 758 N N . HIS A 1 96 ? -14.945 -5.447 8.177 1.00 94.62 96 HIS A N 1
ATOM 759 C CA . HIS A 1 96 ? -13.993 -5.976 9.156 1.00 94.62 96 HIS A CA 1
ATOM 760 C C . HIS A 1 96 ? -12.871 -4.985 9.506 1.00 94.62 96 HIS A C 1
ATOM 762 O O . HIS A 1 96 ? -12.294 -5.092 10.582 1.00 94.62 96 HIS A O 1
ATOM 768 N N . VAL A 1 97 ? -12.596 -3.995 8.649 1.00 96.06 97 VAL A N 1
ATOM 769 C CA . VAL A 1 97 ? -11.700 -2.873 8.963 1.00 96.06 97 VAL A CA 1
ATOM 770 C C . VAL A 1 97 ? -12.477 -1.764 9.668 1.00 96.06 97 VAL A C 1
ATOM 772 O O . VAL A 1 97 ? -12.056 -1.257 10.705 1.00 96.06 97 VAL A O 1
ATOM 775 N N . LEU A 1 98 ? -13.653 -1.407 9.148 1.00 96.06 98 LEU A N 1
ATOM 776 C CA . LEU A 1 98 ? -14.463 -0.316 9.689 1.00 96.06 98 LEU A CA 1
ATOM 777 C C . LEU A 1 98 ? -14.960 -0.576 11.117 1.00 96.06 98 LEU A C 1
ATOM 779 O O . LEU A 1 98 ? -15.186 0.384 11.854 1.00 96.06 98 LEU A O 1
ATOM 783 N N . ARG A 1 99 ? -15.077 -1.838 11.551 1.00 95.81 99 ARG A N 1
ATOM 784 C CA . ARG A 1 99 ? -15.428 -2.181 12.940 1.00 95.81 99 ARG A CA 1
ATOM 785 C C . ARG A 1 99 ? -14.462 -1.589 13.971 1.00 95.81 99 ARG A C 1
ATOM 787 O O . ARG A 1 99 ? -14.915 -1.202 15.043 1.00 95.81 99 ARG A O 1
ATOM 794 N N . TYR A 1 100 ? -13.174 -1.441 13.640 1.00 95.56 100 TYR A N 1
ATOM 795 C CA . TYR A 1 100 ? -12.190 -0.843 14.550 1.00 95.56 100 TYR A CA 1
ATOM 796 C C . TYR A 1 100 ? -12.499 0.632 14.838 1.00 95.56 100 TYR A C 1
ATOM 798 O O . TYR A 1 100 ? -12.264 1.100 15.947 1.00 95.56 100 TYR A O 1
ATOM 806 N N . ASN A 1 101 ? -13.132 1.347 13.900 1.00 95.06 101 ASN A N 1
ATOM 807 C CA . ASN A 1 101 ? -13.567 2.737 14.099 1.00 95.06 101 ASN A CA 1
ATOM 808 C C . ASN A 1 101 ? -14.637 2.870 15.194 1.00 95.06 101 ASN A C 1
ATOM 810 O O . ASN A 1 101 ? -14.831 3.953 15.736 1.00 95.06 101 ASN A O 1
ATOM 814 N N . ARG A 1 102 ? -15.347 1.781 15.514 1.00 95.00 102 ARG A N 1
ATOM 815 C CA . ARG A 1 102 ? -16.402 1.731 16.539 1.00 95.00 102 ARG A CA 1
ATOM 816 C C . ARG A 1 102 ? -15.958 0.998 17.805 1.00 95.00 102 ARG A C 1
ATOM 818 O O . ARG A 1 102 ? -16.779 0.741 18.675 1.00 95.00 102 ARG A O 1
ATOM 825 N N . HIS A 1 103 ? -14.680 0.642 17.904 1.00 95.38 103 HIS A N 1
ATOM 826 C CA . HIS A 1 103 ? -14.146 -0.057 19.062 1.00 95.38 103 HIS A CA 1
ATOM 827 C C . HIS A 1 103 ? -14.113 0.894 20.266 1.00 95.38 103 HIS A C 1
ATOM 829 O O . HIS A 1 103 ? -13.510 1.968 20.193 1.00 95.38 103 HIS A O 1
ATOM 835 N N . GLU A 1 104 ? -14.765 0.506 21.365 1.00 95.75 104 GLU A N 1
ATOM 836 C CA . GLU A 1 104 ? -14.979 1.371 22.533 1.00 95.75 104 GLU A CA 1
ATOM 837 C C . GLU A 1 104 ? -13.658 1.804 23.173 1.00 95.75 104 GLU A C 1
ATOM 839 O O . GLU A 1 104 ? -13.411 2.997 23.316 1.00 95.75 104 GLU A O 1
ATOM 844 N N . GLU A 1 105 ? -12.761 0.857 23.463 1.00 94.81 105 GLU A N 1
ATOM 845 C CA . GLU A 1 105 ? -11.462 1.168 24.080 1.00 94.81 105 GLU A CA 1
ATOM 846 C C . GLU A 1 105 ? -10.567 2.049 23.198 1.00 94.81 105 GLU A C 1
ATOM 848 O O . GLU A 1 105 ? -9.952 2.997 23.692 1.00 94.81 105 GLU A O 1
ATOM 853 N N . LEU A 1 106 ? -10.547 1.805 21.880 1.00 96.06 106 LEU A N 1
ATOM 854 C CA . LEU A 1 106 ? -9.817 2.654 20.937 1.00 96.06 106 LEU A CA 1
ATOM 855 C C . LEU A 1 106 ? -10.381 4.070 20.919 1.00 96.06 106 LEU A C 1
ATOM 857 O O . LEU A 1 106 ? -9.606 5.016 20.941 1.00 96.06 106 LEU A O 1
ATOM 861 N N . ASN A 1 107 ? -11.704 4.238 20.940 1.00 96.25 107 ASN A N 1
ATOM 862 C CA . ASN A 1 107 ? -12.315 5.567 20.997 1.00 96.25 107 ASN A CA 1
ATOM 863 C C . ASN A 1 107 ? -12.162 6.244 22.363 1.00 96.25 107 ASN A C 1
ATOM 865 O O . ASN A 1 107 ? -12.090 7.470 22.426 1.00 96.25 107 ASN A O 1
ATOM 869 N N . ARG A 1 108 ? -12.078 5.474 23.452 1.00 95.25 108 ARG A N 1
ATOM 870 C CA . ARG A 1 108 ? -11.800 5.994 24.795 1.00 95.25 108 ARG A CA 1
ATOM 871 C C . ARG A 1 108 ? -10.384 6.561 24.889 1.00 95.25 108 ARG A C 1
ATOM 873 O O . ARG A 1 108 ? -10.192 7.607 25.502 1.00 95.25 108 ARG A O 1
ATOM 880 N N . ARG A 1 109 ? -9.401 5.882 24.288 1.00 94.88 109 ARG A N 1
ATOM 881 C CA . ARG A 1 109 ? -7.993 6.309 24.282 1.00 94.88 109 ARG A CA 1
ATOM 882 C C . ARG A 1 109 ? -7.683 7.335 23.191 1.00 94.88 109 ARG A C 1
ATOM 884 O O . ARG A 1 109 ? -6.913 8.255 23.436 1.00 94.88 109 ARG A O 1
ATOM 891 N N . ILE A 1 110 ? -8.295 7.182 22.019 1.00 94.75 110 ILE A N 1
ATOM 892 C CA . ILE A 1 110 ? -8.086 7.988 20.813 1.00 94.75 110 ILE A CA 1
ATOM 893 C C . ILE A 1 110 ? -9.465 8.470 20.320 1.00 94.75 110 ILE A C 1
ATOM 895 O O . ILE A 1 110 ? -10.087 7.815 19.478 1.00 94.75 110 ILE A O 1
ATOM 899 N N . PRO A 1 111 ? -9.988 9.599 20.835 1.00 94.88 111 PRO A N 1
ATOM 900 C CA . PRO A 1 111 ? -11.312 10.091 20.462 1.00 94.88 111 PRO A CA 1
ATOM 901 C C . PRO A 1 111 ? -11.479 10.267 18.947 1.00 94.88 111 PRO A C 1
ATOM 903 O O . PRO A 1 111 ? -10.686 10.943 18.291 1.00 94.88 111 PRO A O 1
ATOM 906 N N . GLY A 1 112 ? -12.531 9.662 18.385 1.00 94.12 112 GLY A N 1
ATOM 907 C CA . GLY A 1 112 ? -12.790 9.689 16.944 1.00 94.12 112 GLY A CA 1
ATOM 908 C 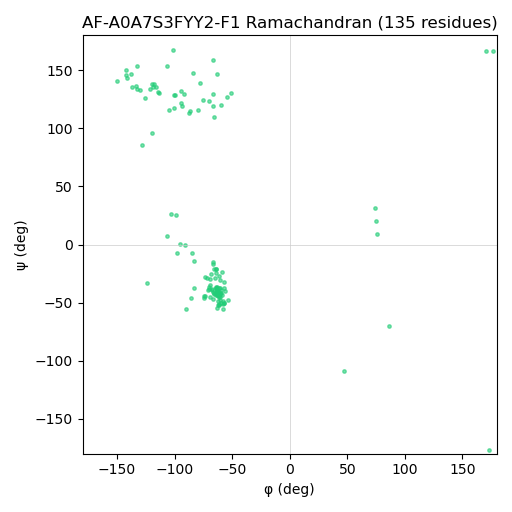C . GLY A 1 112 ? -11.855 8.784 16.141 1.00 94.12 112 GLY A C 1
ATOM 909 O O . GLY A 1 112 ? -11.528 9.107 14.993 1.00 94.12 112 GLY A O 1
ATOM 910 N N . PHE A 1 113 ? -11.412 7.672 16.737 1.00 95.56 113 PHE A N 1
ATOM 911 C CA . PHE A 1 113 ? -10.512 6.718 16.105 1.00 95.56 113 PHE A CA 1
ATOM 912 C C . PHE A 1 113 ? -11.028 6.299 14.723 1.00 95.56 113 PHE A C 1
ATOM 914 O O . PHE A 1 113 ? -12.181 5.900 14.536 1.00 95.56 113 PHE A O 1
ATOM 921 N N . ARG A 1 114 ? -10.132 6.370 13.739 1.00 94.44 114 ARG A N 1
ATOM 922 C CA . ARG A 1 114 ? -10.345 5.829 12.401 1.00 94.44 114 ARG A CA 1
ATOM 923 C C . ARG A 1 114 ? -9.090 5.125 11.934 1.00 94.44 114 ARG A C 1
ATOM 925 O O . ARG A 1 114 ? -7.999 5.695 12.024 1.00 94.44 114 ARG A O 1
ATOM 932 N N . VAL A 1 115 ? -9.274 3.945 11.353 1.00 93.75 115 VAL A N 1
ATOM 933 C CA . VAL A 1 115 ? -8.227 3.263 10.603 1.00 93.75 115 VAL A CA 1
ATOM 934 C C . VAL A 1 115 ? -7.800 4.153 9.443 1.00 93.75 115 VAL A C 1
ATOM 936 O O . VAL A 1 115 ? -8.603 4.530 8.589 1.00 93.75 115 VAL A O 1
ATOM 939 N N . ARG A 1 116 ? -6.523 4.522 9.442 1.00 91.50 116 ARG A N 1
ATOM 940 C CA . ARG A 1 116 ? -5.895 5.359 8.423 1.00 91.50 116 ARG A CA 1
ATOM 941 C C . ARG A 1 116 ? -4.534 4.774 8.100 1.00 91.50 116 ARG A C 1
ATOM 943 O O . ARG A 1 116 ? -3.870 4.238 8.982 1.00 91.50 116 ARG A O 1
ATOM 950 N N . MET A 1 117 ? -4.128 4.915 6.848 1.00 91.75 117 MET A N 1
ATOM 951 C CA . MET A 1 117 ? -2.819 4.489 6.376 1.00 91.75 117 MET A CA 1
ATOM 952 C C . MET A 1 117 ? -2.204 5.624 5.560 1.00 91.75 117 MET A C 1
ATOM 954 O O . MET A 1 117 ? -2.893 6.245 4.748 1.00 91.75 117 MET A O 1
ATOM 958 N N . GLY A 1 118 ? -0.935 5.922 5.830 1.00 92.88 118 GLY A N 1
ATOM 959 C CA . GLY A 1 118 ? -0.132 6.831 5.020 1.00 92.88 118 GLY A CA 1
ATOM 960 C C . GLY A 1 118 ? 0.478 6.087 3.837 1.00 92.88 118 GLY A C 1
ATOM 961 O O . GLY A 1 118 ? 0.794 4.904 3.946 1.00 92.88 118 GLY A O 1
ATOM 962 N N . PHE A 1 119 ? 0.646 6.782 2.715 1.00 93.62 119 PHE A N 1
ATOM 963 C CA . PHE A 1 119 ? 1.222 6.216 1.500 1.00 93.62 119 PHE A CA 1
ATOM 964 C C . PHE A 1 119 ? 2.328 7.127 0.980 1.00 93.62 119 PHE A C 1
ATOM 966 O O . PHE A 1 119 ? 2.138 8.337 0.874 1.00 93.62 119 PHE A O 1
ATOM 973 N N . GLY A 1 120 ? 3.462 6.524 0.635 1.00 93.75 120 GLY A N 1
ATOM 974 C CA . GLY A 1 120 ? 4.527 7.147 -0.139 1.00 93.75 120 GLY A CA 1
ATOM 975 C C . GLY A 1 120 ? 4.757 6.324 -1.398 1.00 93.75 120 GLY A C 1
ATOM 976 O O . GLY A 1 120 ? 4.811 5.097 -1.325 1.00 93.75 120 GLY A O 1
ATOM 977 N N . LEU A 1 121 ? 4.863 6.992 -2.544 1.00 93.38 121 LEU A N 1
ATOM 978 C CA . LEU A 1 121 ? 5.191 6.367 -3.820 1.00 93.38 121 LEU A CA 1
ATOM 979 C C . LEU A 1 121 ? 6.398 7.090 -4.407 1.00 93.38 121 LEU A C 1
ATOM 981 O O . LEU A 1 121 ? 6.391 8.312 -4.532 1.00 93.38 121 LEU A O 1
ATOM 985 N N . HIS A 1 122 ? 7.432 6.326 -4.731 1.00 91.31 122 HIS A N 1
ATOM 986 C CA . HIS A 1 122 ? 8.688 6.826 -5.268 1.00 91.31 122 HIS A CA 1
ATOM 987 C C . HIS A 1 122 ? 9.200 5.843 -6.318 1.00 91.31 122 HIS A C 1
ATOM 989 O O . HIS A 1 122 ? 9.027 4.633 -6.167 1.00 91.31 122 HIS A O 1
ATOM 995 N N . HIS A 1 123 ? 9.852 6.365 -7.352 1.00 88.50 123 HIS A N 1
ATOM 996 C CA . HIS A 1 123 ? 10.584 5.574 -8.331 1.00 88.50 123 HIS A CA 1
ATOM 997 C C . HIS A 1 123 ? 12.059 5.966 -8.272 1.00 88.50 123 HIS A C 1
ATOM 999 O O . HIS A 1 123 ? 12.394 7.137 -8.138 1.00 88.50 123 HIS A O 1
ATOM 1005 N N . GLY A 1 124 ? 12.947 4.983 -8.337 1.00 8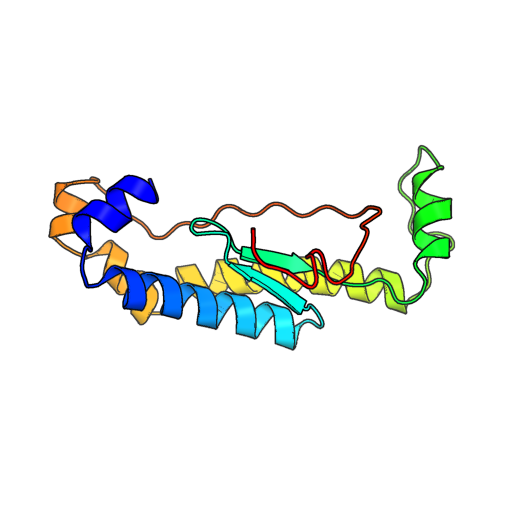6.31 124 GLY A N 1
ATOM 1006 C CA . GLY A 1 124 ? 14.381 5.219 -8.269 1.00 86.31 124 GLY A CA 1
ATOM 1007 C C . GLY A 1 124 ? 15.157 3.916 -8.203 1.00 86.31 124 GLY A C 1
ATOM 1008 O O . GLY A 1 124 ? 14.580 2.829 -8.263 1.00 86.31 124 GLY A O 1
ATOM 1009 N N . TRP A 1 125 ? 16.473 4.039 -8.076 1.00 85.75 125 TRP A N 1
ATOM 1010 C CA . TRP A 1 125 ? 17.356 2.885 -8.039 1.00 85.75 125 TRP A CA 1
ATOM 1011 C C . TRP A 1 125 ? 17.333 2.207 -6.668 1.00 85.75 125 TRP A C 1
ATOM 1013 O O . TRP A 1 125 ? 17.331 2.870 -5.628 1.00 85.75 125 TRP A O 1
ATOM 1023 N N . ALA A 1 126 ? 17.334 0.878 -6.668 1.00 84.19 126 ALA A N 1
ATOM 1024 C CA . ALA A 1 126 ? 17.392 0.074 -5.459 1.00 84.19 126 ALA A CA 1
ATOM 1025 C C . ALA A 1 126 ? 18.275 -1.151 -5.694 1.00 84.19 126 ALA A C 1
ATOM 1027 O O . ALA A 1 126 ? 18.253 -1.747 -6.769 1.00 84.19 126 ALA A O 1
ATOM 1028 N N . ILE A 1 127 ? 19.025 -1.543 -4.664 1.00 82.00 127 ILE A N 1
ATOM 1029 C CA . ILE A 1 127 ? 19.768 -2.803 -4.655 1.00 82.00 127 ILE A CA 1
ATOM 1030 C C . ILE A 1 127 ? 18.897 -3.843 -3.966 1.00 82.00 127 ILE A C 1
ATOM 1032 O O . ILE A 1 127 ? 18.520 -3.681 -2.805 1.00 82.00 127 ILE A O 1
ATOM 1036 N N . GLU A 1 128 ? 18.602 -4.923 -4.677 1.00 80.38 128 GLU A N 1
ATOM 1037 C CA . GLU A 1 128 ? 17.878 -6.066 -4.142 1.00 80.38 128 GLU A CA 1
ATOM 1038 C C . GLU A 1 128 ? 18.801 -7.282 -4.091 1.00 80.38 128 GLU A C 1
ATOM 1040 O O . GLU A 1 128 ? 19.468 -7.628 -5.063 1.00 80.38 128 GLU A O 1
ATOM 1045 N N . GLY A 1 129 ? 18.834 -7.946 -2.942 1.00 80.81 129 GLY A N 1
ATOM 1046 C CA . GLY A 1 129 ? 19.631 -9.143 -2.739 1.00 80.81 129 GLY A CA 1
ATOM 1047 C C . GLY A 1 129 ? 19.531 -9.628 -1.302 1.00 80.81 129 GLY A C 1
ATOM 1048 O O . GLY A 1 129 ? 19.041 -8.921 -0.419 1.00 80.81 129 GLY A O 1
ATOM 1049 N N . ALA A 1 130 ? 19.993 -10.852 -1.062 1.00 79.81 130 ALA A N 1
ATOM 1050 C CA . ALA A 1 130 ? 20.097 -11.369 0.292 1.00 79.81 130 ALA A CA 1
ATOM 1051 C C . ALA A 1 130 ? 21.168 -10.581 1.061 1.00 79.81 130 ALA A C 1
ATOM 1053 O O . ALA A 1 130 ? 22.339 -10.581 0.685 1.00 79.81 130 ALA A O 1
ATOM 1054 N N . ILE A 1 131 ? 20.761 -9.921 2.146 1.00 77.19 131 ILE A N 1
ATOM 1055 C CA . ILE A 1 131 ? 21.670 -9.257 3.082 1.00 77.19 131 ILE A CA 1
ATOM 1056 C C . ILE A 1 131 ? 21.752 -10.119 4.338 1.00 77.19 131 ILE A C 1
ATOM 1058 O O . ILE A 1 131 ? 20.762 -10.300 5.047 1.00 77.19 131 ILE A O 1
ATOM 1062 N N . GLY A 1 132 ? 22.938 -10.655 4.607 1.00 79.12 132 GLY A N 1
ATOM 1063 C CA . GLY A 1 132 ? 23.213 -11.485 5.772 1.00 79.12 132 GLY A CA 1
ATOM 1064 C C . GLY A 1 132 ? 24.587 -12.140 5.682 1.00 79.12 132 GLY A C 1
ATOM 1065 O O . GLY A 1 132 ? 25.219 -12.152 4.628 1.00 79.12 132 GLY A O 1
ATOM 1066 N N . SER A 1 133 ? 25.056 -12.683 6.798 1.00 83.19 133 SER A N 1
ATOM 1067 C CA . SER A 1 133 ? 26.268 -13.498 6.876 1.00 83.19 133 SER A CA 1
ATOM 1068 C C . SER A 1 133 ? 25.902 -14.969 7.063 1.00 83.19 133 SER A C 1
ATOM 1070 O O . SER A 1 133 ? 24.865 -15.293 7.640 1.00 83.19 133 SER A O 1
ATOM 1072 N N . TYR A 1 134 ? 26.780 -15.874 6.622 1.00 80.94 134 TYR A N 1
ATOM 1073 C CA . TYR A 1 134 ? 26.626 -17.317 6.867 1.00 80.94 134 TYR A CA 1
ATOM 1074 C C . TYR A 1 134 ? 26.580 -17.671 8.360 1.00 80.94 134 TYR A C 1
ATOM 1076 O O . TYR A 1 134 ? 26.021 -18.697 8.739 1.00 80.94 134 TYR A O 1
ATOM 1084 N N . PHE A 1 135 ? 27.148 -16.813 9.207 1.00 76.38 135 PHE A N 1
ATOM 1085 C CA . PHE A 1 135 ? 27.156 -16.969 10.653 1.00 76.38 135 PHE A CA 1
ATOM 1086 C C . PHE A 1 135 ? 26.348 -15.851 11.296 1.00 76.38 135 PHE A C 1
ATOM 1088 O O . PHE A 1 135 ? 26.543 -14.676 10.980 1.00 76.38 135 PHE A O 1
ATOM 1095 N N . LYS A 1 136 ? 25.455 -16.225 12.210 1.00 69.06 136 LYS A N 1
ATOM 1096 C CA . LYS A 1 136 ? 24.787 -15.289 13.110 1.00 69.06 136 LYS A CA 1
ATOM 1097 C C . LYS A 1 136 ? 25.778 -14.971 14.232 1.00 69.06 136 LYS A C 1
ATOM 1099 O O . LYS A 1 136 ? 26.186 -15.897 14.931 1.00 69.06 136 LYS A O 1
ATOM 1104 N N . ILE A 1 137 ? 26.216 -13.717 14.326 1.00 59.62 137 ILE A N 1
ATOM 1105 C CA . ILE A 1 137 ? 27.025 -13.230 15.455 1.00 59.62 137 ILE A CA 1
ATOM 1106 C C . ILE A 1 137 ? 26.101 -13.024 16.655 1.00 59.62 137 ILE A C 1
ATOM 1108 O O . ILE A 1 137 ? 24.956 -12.566 16.421 1.00 59.62 137 ILE A O 1
#

Nearest PDB structures (foldseek):
  4mmr-assembly1_B  TM=1.820E-01  e=3.416E+00  Human respiratory syncytial virus A2

Sequence (137 aa):
DFVETTEVLQGEVMGYVNQLAEITHSMVDRYGGSTNKNIGEAFLLVWKFFDPEEVMEQALVEAYSNEGLCRENRIIADMALMSLLKIIAKINKYEHVLRYNRHEELNRRIPGFRVRMGFGLHHGWAIEGAIGSYFKI

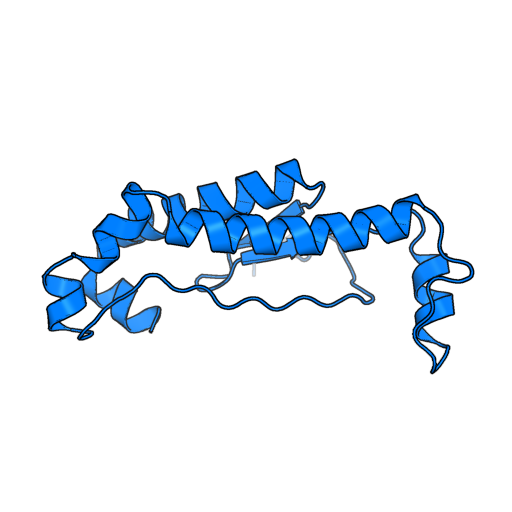Mean predicted aligned error: 5.46 Å

Solvent-accessible surface area (backbone atoms only — not comparable to full-atom values): 8627 Å² total; per-residue (Å²): 107,72,66,64,51,41,68,68,42,53,89,48,36,62,61,56,51,48,56,54,45,50,50,45,48,54,32,33,50,75,39,71,28,47,78,76,48,80,71,86,90,48,77,46,73,46,71,77,58,80,57,60,65,54,57,50,61,50,70,74,44,96,63,95,68,70,79,87,56,55,71,62,40,54,48,47,56,52,28,52,53,50,24,53,55,50,35,57,54,43,60,75,64,39,64,87,54,49,51,59,43,69,32,64,68,48,33,72,77,39,75,82,38,63,86,77,83,89,87,86,88,86,85,80,90,77,89,82,75,93,83,82,66,100,62,87,129